Protein AF-A0A0D0D6U8-F1 (afdb_monomer_lite)

Structure (mmCIF, N/CA/C/O backbone):
data_AF-A0A0D0D6U8-F1
#
_entry.id   AF-A0A0D0D6U8-F1
#
loop_
_atom_site.group_PDB
_atom_site.id
_atom_site.type_symbol
_atom_site.label_atom_id
_atom_site.label_alt_id
_atom_site.label_comp_id
_atom_site.label_asym_id
_atom_site.label_entity_id
_atom_site.label_seq_id
_atom_site.pdbx_PDB_ins_code
_atom_site.Cartn_x
_atom_site.Cartn_y
_atom_site.Cartn_z
_atom_site.occupancy
_atom_site.B_iso_or_equiv
_atom_site.auth_seq_id
_atom_site.auth_comp_id
_atom_site.auth_asym_id
_atom_site.auth_atom_id
_atom_site.pdbx_PDB_model_num
ATOM 1 N N . GLY A 1 1 ? -16.447 10.287 11.665 1.00 58.19 1 GLY A N 1
ATOM 2 C CA . GLY A 1 1 ? -15.963 9.384 10.603 1.00 58.19 1 GLY A CA 1
ATOM 3 C C . GLY A 1 1 ? -14.915 8.489 11.214 1.00 58.19 1 GLY A C 1
ATOM 4 O O . GLY A 1 1 ? -14.225 8.957 12.106 1.00 58.19 1 GLY A O 1
ATOM 5 N N . TRP A 1 2 ? -14.841 7.225 10.809 1.00 67.44 2 TRP A N 1
ATOM 6 C CA . TRP A 1 2 ? -13.825 6.305 11.322 1.00 67.44 2 TRP A CA 1
ATOM 7 C C . TRP A 1 2 ? -12.492 6.646 10.666 1.00 67.44 2 TRP A C 1
ATOM 9 O O . TRP A 1 2 ? -12.421 6.733 9.440 1.00 67.44 2 TRP A O 1
ATOM 19 N N . GLU A 1 3 ? -11.466 6.887 11.471 1.00 79.69 3 GLU A N 1
ATOM 20 C CA . GLU A 1 3 ? -10.138 7.195 10.960 1.00 79.69 3 GLU A CA 1
ATOM 21 C C . GLU A 1 3 ? -9.445 5.900 10.527 1.00 79.69 3 GLU A C 1
ATOM 23 O O . GLU A 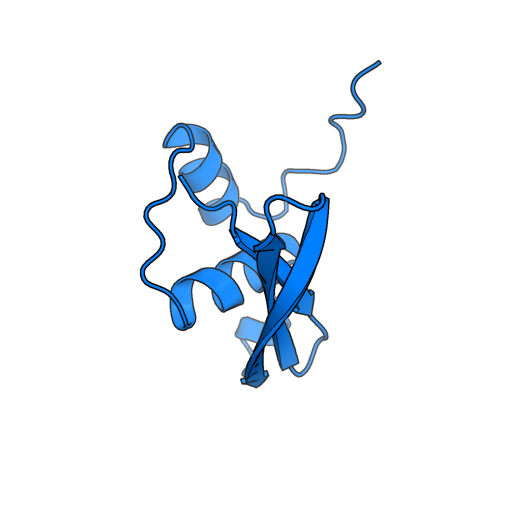1 3 ? -9.414 4.902 11.253 1.00 79.69 3 GLU A O 1
ATOM 28 N N . VAL A 1 4 ? -8.928 5.910 9.301 1.00 79.81 4 VAL A N 1
ATOM 29 C CA . VAL A 1 4 ? -8.212 4.787 8.697 1.00 79.81 4 VAL A CA 1
ATOM 30 C C . VAL A 1 4 ? -6.790 5.246 8.430 1.00 79.81 4 VAL A C 1
ATOM 32 O O . VAL A 1 4 ? -6.569 6.242 7.744 1.00 79.81 4 VAL A O 1
ATOM 35 N N . ILE A 1 5 ? -5.828 4.507 8.969 1.00 83.25 5 ILE A N 1
ATOM 36 C CA . ILE A 1 5 ? -4.402 4.777 8.822 1.00 83.25 5 ILE A CA 1
ATOM 37 C C . ILE A 1 5 ? -3.844 3.761 7.833 1.00 83.25 5 ILE A C 1
ATOM 39 O O . ILE A 1 5 ? -3.979 2.554 8.025 1.00 83.25 5 ILE A O 1
ATOM 43 N N . LEU A 1 6 ? -3.190 4.240 6.780 1.00 82.38 6 LEU A N 1
ATOM 44 C CA . LEU A 1 6 ? -2.469 3.385 5.848 1.00 82.38 6 LEU A CA 1
ATOM 45 C C . LEU A 1 6 ? -0.966 3.533 6.080 1.00 82.38 6 LEU A C 1
ATOM 47 O O . LEU A 1 6 ? -0.401 4.603 5.862 1.00 82.38 6 LEU A O 1
ATOM 51 N N . ALA A 1 7 ? -0.316 2.445 6.479 1.00 83.81 7 ALA A N 1
ATOM 52 C CA . ALA A 1 7 ? 1.137 2.367 6.540 1.00 83.81 7 ALA A CA 1
ATOM 53 C C . ALA A 1 7 ? 1.662 1.705 5.264 1.00 83.81 7 ALA A C 1
ATOM 55 O O . ALA A 1 7 ? 1.251 0.592 4.937 1.00 83.81 7 ALA A O 1
ATOM 56 N N . VAL A 1 8 ? 2.580 2.366 4.561 1.00 80.25 8 VAL A N 1
ATOM 57 C CA . VAL A 1 8 ? 3.220 1.843 3.346 1.00 80.25 8 VAL A CA 1
ATOM 58 C C . VAL A 1 8 ? 4.715 1.702 3.604 1.00 80.25 8 VAL A C 1
ATOM 60 O O . VAL A 1 8 ? 5.345 2.606 4.146 1.00 80.25 8 VAL A O 1
ATOM 63 N N . ASN A 1 9 ? 5.290 0.564 3.224 1.00 83.62 9 ASN A N 1
ATOM 64 C CA . ASN A 1 9 ? 6.729 0.345 3.249 1.00 83.62 9 ASN A CA 1
ATOM 65 C C . ASN A 1 9 ? 7.173 -0.305 1.941 1.00 83.62 9 ASN A C 1
ATOM 67 O O . ASN A 1 9 ? 6.615 -1.324 1.531 1.00 83.62 9 ASN A O 1
ATOM 71 N N . THR A 1 10 ? 8.205 0.250 1.311 1.00 79.12 10 THR A N 1
ATOM 72 C CA . THR A 1 10 ? 8.643 -0.194 -0.013 1.00 79.12 10 THR A CA 1
ATOM 73 C C . THR A 1 10 ? 10.124 -0.543 -0.043 1.00 79.12 10 THR A C 1
ATOM 75 O O . THR A 1 10 ? 10.962 0.148 0.531 1.00 79.12 10 THR A O 1
ATOM 78 N N . SER A 1 11 ? 10.438 -1.626 -0.748 1.00 82.88 11 SER A N 1
ATOM 79 C CA . SER A 1 11 ? 11.788 -2.060 -1.111 1.00 82.88 11 SER A CA 1
ATOM 80 C C . SER A 1 11 ? 11.976 -1.987 -2.629 1.00 82.88 11 SER A C 1
ATOM 82 O O . SER A 1 11 ? 11.037 -1.691 -3.359 1.00 82.88 11 SER A O 1
ATOM 84 N N . ILE A 1 12 ? 13.164 -2.340 -3.126 1.00 78.38 12 ILE A N 1
ATOM 85 C CA . ILE A 1 12 ? 13.432 -2.400 -4.573 1.00 78.38 12 ILE A CA 1
ATOM 86 C C . ILE A 1 12 ? 12.651 -3.514 -5.301 1.00 78.38 12 ILE A C 1
ATOM 88 O O . ILE A 1 12 ? 12.535 -3.486 -6.520 1.00 78.38 12 ILE A O 1
ATOM 92 N N . ILE A 1 13 ? 12.107 -4.496 -4.572 1.00 80.94 13 ILE A N 1
ATOM 93 C CA . ILE A 1 13 ? 11.439 -5.675 -5.156 1.00 80.94 13 ILE A CA 1
ATOM 94 C C . ILE A 1 13 ? 9.926 -5.650 -4.906 1.00 80.94 13 ILE A C 1
ATOM 96 O O . ILE A 1 13 ? 9.150 -6.165 -5.706 1.00 80.94 13 ILE A O 1
ATOM 100 N N . VAL A 1 14 ? 9.483 -5.076 -3.786 1.00 84.44 14 VAL A N 1
ATOM 101 C CA . VAL A 1 14 ? 8.082 -5.138 -3.353 1.00 84.44 14 VAL A CA 1
ATOM 102 C C . VAL A 1 14 ? 7.683 -3.886 -2.577 1.00 84.44 14 VAL A C 1
ATOM 104 O O . VAL A 1 14 ? 8.446 -3.414 -1.729 1.00 84.44 14 VAL A O 1
ATOM 107 N N . ALA A 1 15 ? 6.472 -3.395 -2.835 1.00 83.56 15 ALA A N 1
ATOM 108 C CA . ALA A 1 15 ? 5.767 -2.419 -2.011 1.00 83.56 15 ALA A CA 1
ATOM 109 C C . ALA A 1 15 ? 4.723 -3.144 -1.151 1.00 83.56 15 ALA A C 1
ATOM 111 O O . ALA A 1 15 ? 3.841 -3.819 -1.681 1.00 83.56 15 ALA A O 1
ATOM 112 N N . GLY A 1 16 ? 4.835 -3.043 0.170 1.00 84.69 16 GLY A N 1
ATOM 113 C CA . GLY A 1 16 ? 3.890 -3.605 1.133 1.00 84.69 16 GLY A CA 1
ATOM 114 C C . GLY A 1 16 ? 3.093 -2.507 1.825 1.00 84.69 16 GLY A C 1
ATOM 115 O O . GLY A 1 16 ? 3.591 -1.399 2.023 1.00 84.69 16 GLY A O 1
ATOM 116 N N . TYR A 1 17 ? 1.856 -2.803 2.202 1.00 85.00 17 TYR A N 1
ATOM 117 C CA . TYR A 1 17 ? 1.004 -1.842 2.887 1.00 85.00 17 TYR A CA 1
ATOM 118 C C . TYR A 1 17 ? 0.026 -2.517 3.848 1.00 85.00 17 TYR A C 1
ATOM 120 O O . TYR A 1 17 ? -0.427 -3.647 3.636 1.00 85.00 17 TYR A O 1
ATOM 128 N N . ILE A 1 18 ? -0.270 -1.804 4.934 1.00 86.94 18 ILE A N 1
ATOM 129 C CA . ILE A 1 18 ? -1.134 -2.246 6.027 1.00 86.94 18 ILE A CA 1
ATOM 130 C C . ILE A 1 18 ? -2.177 -1.172 6.296 1.00 86.94 18 ILE A C 1
ATOM 132 O O . ILE A 1 18 ? -1.839 -0.018 6.557 1.00 86.94 18 ILE A O 1
ATOM 136 N N . LEU A 1 19 ? -3.442 -1.574 6.252 1.00 86.88 19 LEU A N 1
ATOM 137 C CA . LEU A 1 19 ? -4.564 -0.764 6.695 1.00 86.88 19 LEU A CA 1
ATOM 138 C C . LEU A 1 19 ? -4.811 -1.001 8.179 1.00 86.88 19 LEU A C 1
ATOM 140 O O . LEU A 1 19 ? -5.041 -2.138 8.604 1.00 86.88 19 LEU A O 1
ATOM 144 N N . PHE A 1 20 ? -4.834 0.085 8.935 1.00 86.75 20 PHE A N 1
ATOM 145 C CA . PHE A 1 20 ? -5.268 0.128 10.317 1.00 86.75 20 PHE A CA 1
ATOM 146 C C . PHE A 1 20 ? -6.541 0.955 10.437 1.00 86.75 20 PHE A C 1
ATOM 148 O O . PHE A 1 20 ? -6.725 1.944 9.731 1.00 86.75 20 PHE A O 1
ATOM 155 N N . GLN A 1 21 ? -7.404 0.574 11.364 1.00 88.19 21 GLN A N 1
ATOM 156 C CA . GLN A 1 21 ? -8.545 1.374 11.780 1.00 88.19 21 GLN A CA 1
ATOM 157 C C . GLN A 1 21 ? -8.301 1.866 13.197 1.00 88.19 21 GLN A C 1
ATOM 159 O O . GLN A 1 21 ? -7.960 1.071 14.077 1.00 88.19 21 GLN A O 1
ATOM 164 N N . LEU A 1 22 ? -8.452 3.171 13.404 1.00 87.62 22 LEU A N 1
ATOM 165 C CA . LEU A 1 22 ? -8.383 3.756 14.732 1.00 87.62 22 LEU A CA 1
ATOM 166 C C . LEU A 1 22 ? -9.732 3.535 15.421 1.00 87.62 22 LEU A C 1
ATOM 168 O O . LEU A 1 22 ? -10.771 4.009 14.954 1.00 87.62 22 LEU A O 1
ATOM 172 N N . GLY A 1 23 ? -9.716 2.756 16.498 1.00 85.88 23 GLY A N 1
ATOM 173 C CA . GLY A 1 23 ? -10.868 2.570 17.366 1.00 85.88 23 GLY A CA 1
ATOM 174 C C . GLY A 1 23 ? -11.138 3.816 18.203 1.00 85.88 23 GLY A C 1
ATOM 175 O O . GLY A 1 23 ? -10.247 4.627 18.452 1.00 85.88 23 GLY A O 1
ATOM 176 N N . GLU A 1 24 ? -12.370 3.945 18.691 1.00 87.00 24 GLU A N 1
ATOM 177 C CA . GLU A 1 24 ? -12.750 5.017 19.626 1.00 87.00 24 GLU A CA 1
ATOM 178 C C . GLU A 1 24 ? -11.962 4.958 20.946 1.00 87.00 24 GLU A C 1
ATOM 180 O O . GLU A 1 24 ? -11.836 5.959 21.645 1.00 87.00 24 GLU A O 1
ATOM 185 N N . ASP A 1 25 ? -11.379 3.800 21.268 1.00 89.81 25 ASP A N 1
ATOM 186 C CA . ASP A 1 25 ? -10.477 3.606 22.404 1.00 89.81 25 ASP A CA 1
ATOM 187 C C . ASP A 1 25 ? -9.042 4.107 22.145 1.00 89.81 25 ASP A C 1
ATOM 189 O O . ASP A 1 25 ? -8.157 3.914 22.982 1.00 89.81 25 ASP A O 1
ATOM 193 N N . GLY A 1 26 ? -8.800 4.728 20.986 1.00 85.69 26 GLY A N 1
ATOM 194 C CA . GLY A 1 26 ? -7.502 5.246 20.565 1.00 85.69 26 GLY A CA 1
ATOM 195 C C . GLY A 1 26 ? -6.518 4.168 20.106 1.00 85.69 26 GLY A C 1
ATOM 196 O O . GLY A 1 26 ? -5.342 4.474 19.901 1.00 85.69 26 GLY A O 1
ATOM 197 N N . LYS A 1 27 ? -6.950 2.909 19.948 1.00 87.81 27 LYS A N 1
ATOM 198 C CA . LYS A 1 27 ? -6.077 1.819 19.489 1.00 87.81 27 LYS A CA 1
ATOM 199 C C . LYS A 1 27 ? -6.174 1.604 17.986 1.00 87.81 27 LYS A C 1
ATOM 201 O O . LYS A 1 27 ? -7.226 1.759 17.378 1.00 87.81 27 LYS A O 1
ATOM 206 N N . CYS A 1 28 ? -5.057 1.198 17.388 1.00 87.44 28 CYS A N 1
ATOM 207 C CA . CYS A 1 28 ? -4.993 0.817 15.980 1.00 87.44 28 CYS A CA 1
ATOM 208 C C . CYS A 1 28 ? -5.246 -0.683 15.814 1.00 87.44 28 CYS A C 1
ATOM 210 O O . CYS A 1 28 ? -4.495 -1.507 16.337 1.00 87.44 28 CYS A O 1
ATOM 212 N N . TYR A 1 29 ? -6.259 -1.032 15.030 1.00 87.50 29 TYR A N 1
ATOM 213 C CA . TYR A 1 29 ? -6.589 -2.409 14.677 1.00 87.50 29 TYR A CA 1
ATOM 214 C C . TYR A 1 29 ? -6.154 -2.691 13.243 1.00 87.50 29 TYR A C 1
ATOM 216 O O . TYR A 1 29 ? -6.568 -1.985 12.327 1.00 87.50 29 TYR A O 1
ATOM 224 N N . SER A 1 30 ? -5.305 -3.699 13.027 1.00 84.69 30 SER A N 1
ATOM 225 C CA . SER A 1 30 ? -4.888 -4.083 11.674 1.00 84.69 30 SER A CA 1
ATOM 226 C C . SER A 1 30 ? -6.039 -4.779 10.949 1.00 84.69 30 SER A C 1
ATOM 228 O O . SER A 1 30 ? -6.444 -5.871 11.348 1.00 84.69 30 SER A O 1
ATOM 230 N N . ASN A 1 31 ? -6.523 -4.181 9.866 1.00 79.94 31 ASN A N 1
ATOM 231 C CA . ASN A 1 31 ? -7.634 -4.719 9.085 1.00 79.94 31 ASN A CA 1
ATOM 232 C C . ASN A 1 31 ? -7.158 -5.550 7.895 1.00 79.94 31 ASN A C 1
ATOM 234 O O . ASN A 1 31 ? -7.754 -6.578 7.577 1.00 79.94 31 ASN A O 1
ATOM 238 N N . GLN A 1 32 ? -6.106 -5.105 7.203 1.00 81.44 32 GLN A N 1
ATOM 239 C CA . GLN A 1 32 ? -5.656 -5.780 5.990 1.00 81.44 32 GLN A CA 1
ATOM 240 C C . GLN A 1 32 ? -4.179 -5.525 5.699 1.00 81.44 32 GLN A C 1
ATOM 242 O O . GLN A 1 32 ? -3.725 -4.385 5.727 1.00 81.44 32 GLN A O 1
ATOM 247 N N . PHE A 1 33 ? -3.460 -6.595 5.361 1.00 84.75 33 PHE A N 1
ATOM 248 C CA . PHE A 1 33 ? -2.106 -6.557 4.812 1.00 84.75 33 PHE A CA 1
ATOM 249 C C . PHE A 1 33 ? -2.152 -6.941 3.334 1.00 84.75 33 PHE A C 1
ATOM 251 O O . PHE A 1 33 ? -2.810 -7.923 2.975 1.00 84.75 33 PHE A O 1
ATOM 258 N N . ARG A 1 34 ? -1.436 -6.210 2.481 1.00 81.56 34 ARG A N 1
ATOM 259 C CA . ARG A 1 34 ? -1.235 -6.580 1.075 1.00 81.56 34 ARG A CA 1
ATOM 260 C C . ARG A 1 34 ? 0.119 -6.086 0.566 1.00 81.56 34 ARG A C 1
ATOM 262 O O . ARG A 1 34 ? 0.790 -5.274 1.202 1.00 81.56 34 ARG A O 1
ATOM 269 N N . SER A 1 35 ? 0.517 -6.584 -0.598 1.00 84.81 35 SER A N 1
ATOM 270 C CA . SER A 1 35 ? 1.742 -6.177 -1.273 1.00 84.81 35 SER A CA 1
ATOM 271 C C . SER A 1 35 ? 1.606 -6.240 -2.794 1.00 84.81 35 SER A C 1
ATOM 273 O O . SER A 1 35 ? 0.756 -6.952 -3.326 1.00 84.81 35 SER A O 1
ATOM 275 N N . ILE A 1 36 ? 2.453 -5.481 -3.487 1.00 82.94 36 ILE A N 1
ATOM 276 C CA . ILE A 1 36 ? 2.659 -5.543 -4.936 1.00 82.94 36 ILE A CA 1
ATOM 277 C C . ILE A 1 36 ? 4.143 -5.749 -5.208 1.00 82.94 36 ILE A C 1
ATOM 279 O O . ILE A 1 36 ? 4.986 -4.989 -4.726 1.00 82.94 36 ILE A O 1
ATOM 283 N N . THR A 1 37 ? 4.459 -6.756 -6.017 1.00 86.19 37 THR A N 1
ATOM 284 C CA . THR A 1 37 ? 5.798 -6.935 -6.582 1.00 86.19 37 THR A CA 1
ATOM 285 C C . THR A 1 37 ? 6.052 -5.874 -7.643 1.00 86.19 37 THR A C 1
ATOM 287 O O . THR A 1 37 ? 5.235 -5.688 -8.541 1.00 86.19 37 THR A O 1
ATOM 290 N N . LEU A 1 38 ? 7.194 -5.204 -7.542 1.00 83.19 38 LEU A N 1
ATOM 291 C CA . LEU A 1 38 ? 7.605 -4.172 -8.480 1.00 83.19 38 LEU A CA 1
ATOM 292 C C . LEU A 1 38 ? 8.292 -4.810 -9.685 1.00 83.19 38 LEU A C 1
ATOM 294 O O . LEU A 1 38 ? 9.141 -5.696 -9.544 1.00 83.19 38 LEU A O 1
ATOM 298 N N . ASN A 1 39 ? 7.954 -4.342 -10.882 1.00 83.94 39 ASN A N 1
ATOM 299 C CA . ASN A 1 39 ? 8.710 -4.678 -12.082 1.00 83.94 39 ASN A CA 1
ATOM 300 C C . ASN A 1 39 ? 10.000 -3.841 -12.177 1.00 83.94 39 ASN A C 1
ATOM 302 O O . ASN A 1 39 ? 10.247 -2.922 -11.395 1.00 83.94 39 ASN A O 1
ATOM 306 N N . LYS A 1 40 ? 10.845 -4.147 -13.169 1.00 83.00 40 LYS A N 1
ATOM 307 C CA . LYS A 1 40 ? 12.143 -3.477 -13.330 1.00 83.00 40 LYS A CA 1
ATOM 308 C C . LYS A 1 4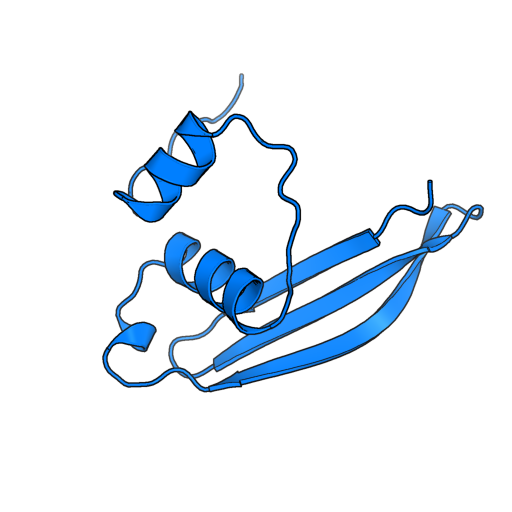0 ? 12.008 -1.959 -13.476 1.00 83.00 40 LYS A C 1
ATOM 310 O O . LYS A 1 40 ? 12.821 -1.243 -12.914 1.00 83.00 40 LYS A O 1
ATOM 315 N N . VAL A 1 41 ? 10.994 -1.464 -14.184 1.00 80.81 41 VAL A N 1
ATOM 316 C CA . VAL A 1 41 ? 10.768 -0.019 -14.360 1.00 80.81 41 VAL A CA 1
ATOM 317 C C . VAL A 1 41 ? 10.341 0.626 -13.043 1.00 80.81 41 VAL A C 1
ATOM 319 O O . VAL A 1 41 ? 10.898 1.648 -12.654 1.00 80.81 41 VAL A O 1
ATOM 322 N N . GLU A 1 42 ? 9.403 0.002 -12.335 1.00 78.38 42 GLU A N 1
ATOM 323 C CA . GLU A 1 42 ? 8.890 0.498 -11.059 1.00 78.38 42 GLU A CA 1
ATOM 324 C C . GLU A 1 42 ? 9.969 0.502 -9.977 1.00 78.38 42 GLU A C 1
ATOM 326 O O . GLU A 1 42 ? 10.033 1.440 -9.196 1.00 78.38 42 GLU A O 1
ATOM 331 N N . SER A 1 43 ? 10.875 -0.478 -9.972 1.00 76.81 43 SER A N 1
ATOM 332 C CA . SER A 1 43 ? 11.971 -0.553 -8.994 1.00 76.81 43 SER A CA 1
ATOM 333 C C . SER A 1 43 ? 12.919 0.656 -9.010 1.00 76.81 43 SER A C 1
ATOM 335 O O . SER A 1 43 ? 13.573 0.931 -8.006 1.00 76.81 43 SER A O 1
ATOM 337 N N . TYR A 1 44 ? 12.979 1.397 -10.124 1.00 79.81 44 TYR A N 1
ATOM 338 C CA . TYR A 1 44 ? 13.787 2.615 -10.264 1.00 79.81 44 TYR A CA 1
ATOM 339 C C . TYR A 1 44 ? 13.036 3.897 -9.905 1.00 79.81 44 TYR A C 1
ATOM 341 O O . TYR A 1 44 ? 13.591 4.991 -10.014 1.00 79.81 44 TYR A O 1
ATOM 349 N N . TYR A 1 45 ? 11.770 3.796 -9.514 1.00 78.56 45 TYR A N 1
ATOM 350 C CA . TYR A 1 45 ? 11.028 4.945 -9.035 1.00 78.56 45 TYR A CA 1
ATOM 351 C C . TYR A 1 45 ? 11.577 5.418 -7.693 1.00 78.56 45 TYR A C 1
ATOM 353 O O . TYR A 1 45 ? 12.041 4.638 -6.862 1.00 78.56 45 TYR A O 1
ATOM 361 N N . SER A 1 46 ? 11.500 6.727 -7.476 1.00 74.69 46 SER A N 1
ATOM 362 C CA . SER A 1 46 ? 11.842 7.299 -6.187 1.00 74.69 46 SER A CA 1
ATOM 363 C C . SER A 1 46 ? 10.910 6.775 -5.101 1.00 74.69 46 SER A C 1
ATOM 365 O O . SER A 1 46 ? 9.772 6.379 -5.366 1.00 74.69 46 SER A O 1
ATOM 367 N N . ARG A 1 47 ? 11.382 6.783 -3.854 1.00 69.94 47 ARG A N 1
ATOM 368 C CA . ARG A 1 47 ? 10.624 6.243 -2.721 1.00 69.94 47 ARG A CA 1
ATOM 369 C C . ARG A 1 47 ? 9.221 6.853 -2.605 1.00 69.94 47 ARG A C 1
ATOM 371 O O . ARG A 1 47 ? 8.259 6.111 -2.440 1.00 69.94 47 ARG A O 1
ATOM 378 N N . ALA A 1 48 ? 9.094 8.168 -2.787 1.00 71.06 48 ALA A N 1
ATOM 379 C CA . ALA A 1 48 ? 7.802 8.854 -2.765 1.00 71.06 48 ALA A CA 1
ATOM 380 C C . ALA A 1 48 ? 6.877 8.394 -3.905 1.00 71.06 48 ALA A C 1
ATOM 382 O O . ALA A 1 48 ? 5.683 8.175 -3.701 1.00 71.06 48 ALA A O 1
ATOM 383 N N . LYS A 1 49 ? 7.428 8.184 -5.107 1.00 73.50 49 LYS A N 1
ATOM 384 C CA . LYS A 1 49 ? 6.670 7.662 -6.249 1.00 73.50 49 LYS A CA 1
ATOM 385 C C . LYS A 1 49 ? 6.234 6.218 -6.024 1.00 73.50 49 LYS A C 1
ATOM 387 O O . LYS A 1 49 ? 5.130 5.862 -6.409 1.00 73.50 49 LYS A O 1
ATOM 392 N N . LEU A 1 50 ? 7.076 5.401 -5.399 1.00 70.12 50 LEU A N 1
ATOM 393 C CA . LEU A 1 50 ? 6.777 4.014 -5.048 1.00 70.12 50 LEU A CA 1
ATOM 394 C C . LEU A 1 50 ? 5.667 3.900 -4.001 1.00 70.12 50 LEU A C 1
ATOM 396 O O . LEU A 1 50 ? 4.747 3.099 -4.163 1.00 70.12 50 LEU A O 1
ATOM 400 N N . GLU A 1 51 ? 5.728 4.727 -2.959 1.00 70.62 51 GLU A N 1
ATOM 401 C CA . GLU A 1 51 ? 4.698 4.796 -1.920 1.00 70.62 51 GLU A CA 1
ATOM 402 C C . GLU A 1 51 ? 3.348 5.252 -2.510 1.00 70.62 51 GLU A C 1
ATOM 404 O O . GLU A 1 51 ? 2.318 4.630 -2.242 1.00 70.62 51 GLU A O 1
ATOM 409 N N . LEU A 1 52 ? 3.351 6.247 -3.408 1.00 71.06 52 LEU A N 1
ATOM 410 C CA . LEU A 1 52 ? 2.158 6.667 -4.158 1.00 71.06 52 LEU A CA 1
ATOM 411 C C . LEU A 1 52 ? 1.670 5.618 -5.169 1.00 71.06 52 LEU A C 1
ATOM 413 O O . LEU A 1 52 ? 0.465 5.441 -5.344 1.00 71.06 52 LEU A O 1
ATOM 417 N N . TYR A 1 53 ? 2.577 4.911 -5.840 1.00 69.94 53 TYR A N 1
ATOM 418 C CA . TYR A 1 53 ? 2.224 3.879 -6.813 1.00 69.94 53 TYR A CA 1
ATOM 419 C C . TYR A 1 53 ? 1.521 2.699 -6.137 1.00 69.94 53 TYR A C 1
ATOM 421 O O . TYR A 1 53 ? 0.456 2.277 -6.585 1.00 69.94 53 TYR A O 1
ATOM 429 N N . GLY A 1 54 ? 2.063 2.221 -5.011 1.00 66.19 54 GLY A N 1
ATOM 430 C CA . GLY A 1 54 ? 1.438 1.170 -4.205 1.00 66.19 54 GLY A CA 1
ATOM 431 C C . GLY A 1 54 ? 0.060 1.568 -3.670 1.00 66.19 54 GLY A C 1
ATOM 432 O O . GLY A 1 54 ? -0.839 0.728 -3.611 1.00 66.19 54 GLY A O 1
ATOM 433 N N . LEU A 1 55 ? -0.130 2.849 -3.343 1.00 68.00 55 LEU A N 1
ATOM 434 C CA . LEU A 1 55 ? -1.414 3.401 -2.921 1.00 68.00 55 LEU A CA 1
ATOM 435 C C . LEU A 1 55 ? -2.465 3.352 -4.044 1.00 68.00 55 LEU A C 1
ATOM 437 O O . LEU A 1 55 ? -3.545 2.796 -3.857 1.00 68.00 55 LEU A O 1
ATOM 441 N N . ILE A 1 56 ? -2.142 3.910 -5.213 1.00 69.12 56 ILE A N 1
ATOM 442 C CA . ILE A 1 56 ? -3.090 4.077 -6.329 1.00 69.12 56 ILE A CA 1
ATOM 443 C C . ILE A 1 56 ? -3.412 2.738 -7.004 1.00 69.12 56 ILE 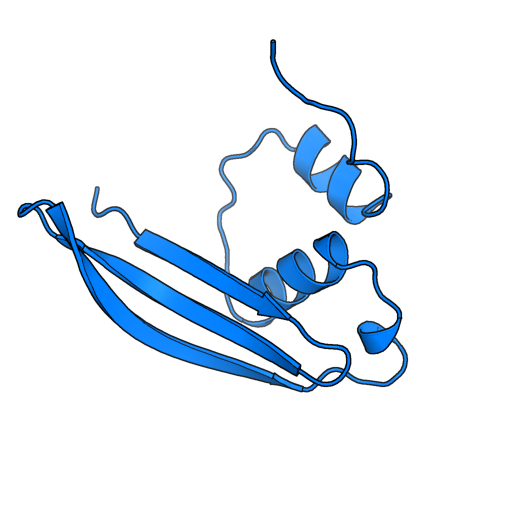A C 1
ATOM 445 O O . ILE A 1 56 ? -4.547 2.510 -7.414 1.00 69.12 56 ILE A O 1
ATOM 449 N N . ALA A 1 57 ? -2.436 1.833 -7.109 1.00 63.69 57 ALA A N 1
ATOM 450 C CA . ALA A 1 57 ? -2.631 0.547 -7.775 1.00 63.69 57 ALA A CA 1
ATOM 451 C C . ALA A 1 57 ? -3.596 -0.391 -7.024 1.00 63.69 57 ALA A C 1
ATOM 453 O O . ALA A 1 57 ? -4.159 -1.297 -7.633 1.00 63.69 57 ALA A O 1
ATOM 454 N N . ASN A 1 58 ? -3.793 -0.189 -5.715 1.00 63.69 58 ASN A N 1
ATOM 455 C CA . ASN A 1 58 ? -4.578 -1.102 -4.874 1.00 63.69 58 ASN A CA 1
ATOM 456 C C . ASN A 1 58 ? -5.852 -0.507 -4.296 1.00 63.69 58 ASN A C 1
ATOM 458 O O . ASN A 1 58 ? -6.709 -1.261 -3.830 1.00 63.69 58 ASN A O 1
ATOM 462 N N . PHE A 1 59 ? -5.979 0.817 -4.308 1.00 64.50 59 PHE A N 1
ATOM 463 C CA . PHE A 1 59 ? -7.102 1.506 -3.702 1.00 64.50 59 PHE A CA 1
ATOM 464 C C . PHE A 1 59 ? -7.632 2.588 -4.632 1.00 64.50 59 PHE A C 1
ATOM 466 O O . PHE A 1 59 ? -6.883 3.383 -5.196 1.00 64.50 59 PHE A O 1
ATOM 473 N N . THR A 1 60 ? -8.956 2.676 -4.727 1.00 60.22 60 THR A N 1
ATOM 474 C CA . THR A 1 60 ? -9.609 3.902 -5.178 1.00 60.22 60 THR A CA 1
ATOM 475 C C . THR A 1 60 ? -9.544 4.894 -4.022 1.00 60.22 60 THR A C 1
ATOM 477 O O . THR A 1 60 ? -10.350 4.830 -3.098 1.00 60.22 60 THR A O 1
ATOM 480 N N . VAL A 1 61 ? -8.527 5.755 -4.030 1.00 62.31 61 VAL A N 1
ATOM 481 C CA . VAL A 1 61 ? -8.320 6.753 -2.975 1.00 62.31 61 VAL A CA 1
ATOM 482 C C . VAL A 1 61 ? -8.944 8.073 -3.401 1.00 62.31 61 VAL A C 1
ATOM 484 O O . VAL A 1 61 ? -8.492 8.699 -4.359 1.00 62.31 61 VAL A O 1
ATOM 487 N N . GLU A 1 62 ? -9.960 8.520 -2.666 1.00 59.53 62 GLU A N 1
ATOM 488 C CA . GLU A 1 62 ? -10.413 9.906 -2.726 1.00 59.53 62 GLU A CA 1
ATOM 489 C C . GLU A 1 62 ? -9.473 10.748 -1.863 1.00 59.53 62 GLU A C 1
ATOM 491 O O . GLU A 1 62 ? -9.507 10.727 -0.632 1.00 59.53 62 GLU A O 1
ATOM 496 N N . LEU A 1 63 ? -8.540 11.421 -2.527 1.00 60.19 63 LEU A N 1
ATOM 497 C CA . LEU A 1 63 ? -7.473 12.144 -1.860 1.00 60.19 63 LEU A CA 1
ATOM 498 C C . LEU A 1 63 ? -7.934 13.585 -1.624 1.00 60.19 63 LEU A C 1
ATOM 500 O O . LEU A 1 63 ? -7.919 14.406 -2.538 1.00 60.19 63 LEU A O 1
ATOM 504 N N . ASN A 1 64 ? -8.334 13.909 -0.392 1.00 58.41 64 ASN A N 1
ATOM 505 C CA . ASN A 1 64 ? -8.671 15.279 0.012 1.00 58.41 64 ASN A CA 1
ATOM 506 C C . ASN A 1 64 ? -7.402 16.120 0.261 1.00 58.41 64 ASN A C 1
ATOM 508 O O . ASN A 1 64 ? -7.200 16.689 1.333 1.00 58.41 64 ASN A O 1
ATOM 512 N N . ALA A 1 65 ? -6.507 16.158 -0.724 1.00 61.56 65 ALA A N 1
ATOM 513 C CA . ALA A 1 65 ? -5.371 17.067 -0.748 1.00 61.56 65 ALA A CA 1
ATOM 514 C C . ALA A 1 65 ? -5.559 18.081 -1.873 1.00 61.56 65 ALA A C 1
ATOM 516 O O . ALA A 1 65 ? -6.169 17.799 -2.905 1.00 61.56 65 ALA A O 1
ATOM 517 N N . LYS A 1 66 ? -4.998 19.280 -1.693 1.00 65.12 66 LYS A N 1
ATOM 518 C CA . LYS A 1 66 ? -4.955 20.288 -2.756 1.00 65.12 66 LYS A CA 1
ATOM 519 C C . LYS A 1 66 ? -4.304 19.666 -3.998 1.00 65.12 66 LYS A C 1
ATOM 521 O O . LYS A 1 66 ? -3.153 19.242 -3.939 1.00 65.12 66 LYS A O 1
ATOM 526 N N . TYR A 1 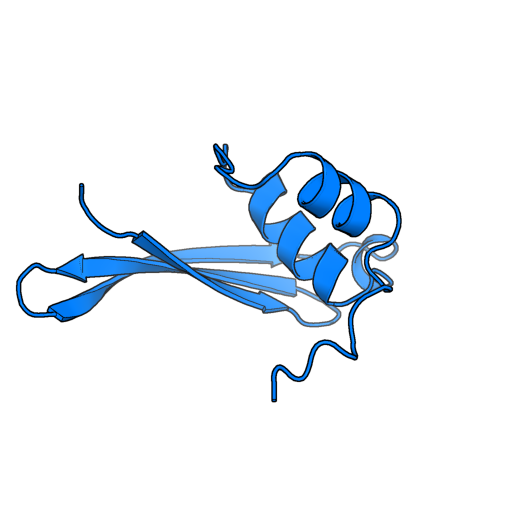67 ? -5.042 19.658 -5.106 1.00 58.12 67 TYR A N 1
ATOM 527 C CA . TYR A 1 67 ? -4.659 19.062 -6.391 1.00 58.12 67 TYR A CA 1
ATOM 528 C C . TYR A 1 67 ? -3.212 19.372 -6.815 1.00 58.12 67 TYR A C 1
ATOM 530 O O . TYR A 1 67 ? -2.504 18.477 -7.262 1.00 58.12 67 TYR A O 1
ATOM 538 N N . GLU A 1 68 ? -2.738 20.604 -6.600 1.00 59.44 68 GLU A N 1
ATOM 539 C CA . GLU A 1 68 ? -1.367 21.022 -6.933 1.00 59.44 68 GLU A CA 1
ATOM 540 C C . GLU A 1 68 ? -0.272 20.252 -6.175 1.00 59.44 68 GLU A C 1
ATOM 542 O O . GLU A 1 68 ? 0.784 19.986 -6.743 1.00 59.44 68 GLU A O 1
ATOM 547 N N . TYR A 1 69 ? -0.516 19.824 -4.931 1.00 62.97 69 TYR A N 1
ATOM 548 C CA . TYR A 1 69 ? 0.453 19.014 -4.181 1.00 62.97 69 TYR A CA 1
ATOM 549 C C . TYR A 1 69 ? 0.554 17.606 -4.757 1.00 62.97 69 TYR A C 1
ATOM 551 O O . TYR A 1 69 ? 1.650 17.116 -5.009 1.00 62.97 69 TYR A O 1
ATOM 559 N N . VAL A 1 70 ? -0.591 16.980 -5.037 1.00 64.19 70 VAL A N 1
ATOM 560 C CA . VAL A 1 70 ? -0.641 15.633 -5.623 1.00 64.19 70 VAL A CA 1
ATOM 561 C C . VAL A 1 70 ? -0.039 15.650 -7.024 1.00 64.19 70 VAL A C 1
ATOM 563 O O . VAL A 1 70 ? 0.787 14.808 -7.364 1.00 64.19 70 VAL A O 1
ATOM 566 N N . LYS A 1 71 ? -0.386 16.660 -7.825 1.00 65.62 71 LYS A N 1
ATOM 567 C CA . LYS A 1 71 ? 0.164 16.874 -9.163 1.00 65.62 71 LYS A CA 1
ATOM 568 C C . LYS A 1 71 ? 1.674 17.119 -9.123 1.00 65.62 71 LYS A C 1
ATOM 570 O O . LYS A 1 71 ? 2.387 16.575 -9.961 1.00 65.62 71 LYS A O 1
ATOM 575 N N . GLY A 1 72 ? 2.166 17.897 -8.159 1.00 66.06 72 GLY A N 1
ATOM 576 C CA . GLY A 1 72 ? 3.596 18.121 -7.940 1.00 66.06 72 GLY A CA 1
ATOM 577 C C . GLY A 1 72 ? 4.338 16.833 -7.590 1.00 66.06 72 GLY A C 1
ATOM 578 O O . GLY A 1 72 ? 5.341 16.522 -8.224 1.00 66.06 72 GLY A O 1
ATOM 579 N N . MET A 1 73 ? 3.798 16.037 -6.664 1.00 65.56 73 MET A N 1
ATOM 580 C CA . MET A 1 73 ? 4.374 14.745 -6.277 1.00 65.56 73 MET A CA 1
ATOM 581 C C . MET A 1 73 ? 4.327 13.714 -7.412 1.00 65.56 73 MET A C 1
ATOM 583 O O . MET A 1 73 ? 5.264 12.943 -7.567 1.00 65.56 73 MET A O 1
ATOM 587 N N . ILE A 1 74 ? 3.278 13.694 -8.239 1.00 65.44 74 ILE A N 1
ATOM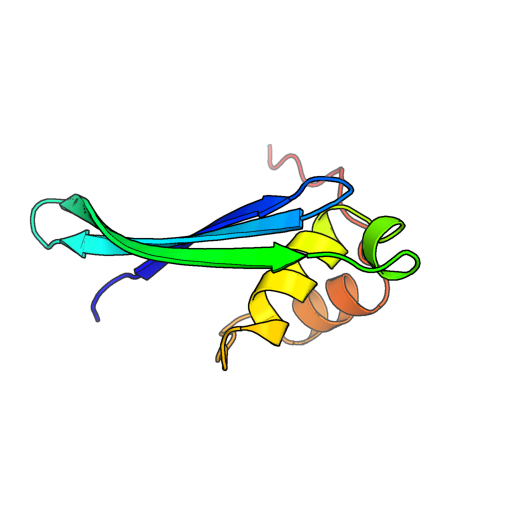 588 C CA . ILE A 1 74 ? 3.187 12.778 -9.390 1.00 65.44 74 ILE A CA 1
ATOM 589 C C . ILE A 1 74 ? 4.177 13.174 -10.491 1.00 65.44 74 ILE A C 1
ATOM 591 O O . ILE A 1 74 ? 4.856 12.312 -11.052 1.00 65.44 74 ILE A O 1
ATOM 595 N N . ASN A 1 75 ? 4.259 14.469 -10.810 1.00 68.44 75 ASN A N 1
ATOM 596 C CA . ASN A 1 75 ? 5.088 14.960 -11.911 1.00 68.44 75 ASN A CA 1
ATOM 597 C C . ASN A 1 75 ? 6.566 15.079 -11.534 1.00 68.44 75 ASN A C 1
ATOM 599 O O . ASN A 1 75 ? 7.416 14.996 -12.417 1.00 68.44 75 ASN A O 1
ATOM 603 N N . ASN A 1 76 ? 6.874 15.288 -10.252 1.00 66.44 76 ASN A N 1
ATOM 604 C CA . ASN A 1 76 ? 8.240 15.418 -9.765 1.00 66.44 76 ASN A CA 1
ATOM 605 C C . ASN A 1 76 ? 8.407 14.838 -8.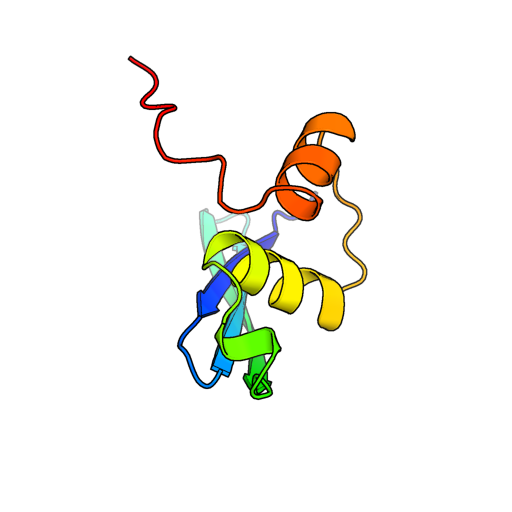342 1.00 66.44 76 ASN A C 1
ATOM 607 O O . ASN A 1 76 ? 8.570 15.579 -7.370 1.00 66.44 76 ASN A O 1
ATOM 611 N N . PRO A 1 77 ? 8.354 13.503 -8.201 1.00 54.97 77 PRO A N 1
ATOM 612 C CA . PRO A 1 77 ? 8.309 12.820 -6.906 1.00 54.97 77 PRO A CA 1
ATOM 613 C C . PRO A 1 77 ? 9.614 12.902 -6.108 1.00 54.97 77 PRO A C 1
ATOM 615 O O . PRO A 1 77 ? 9.627 12.582 -4.925 1.00 54.97 77 PRO A O 1
ATOM 618 N N . ASP A 1 78 ? 10.713 13.314 -6.737 1.00 55.78 78 ASP A N 1
ATOM 619 C CA . ASP A 1 78 ? 12.006 13.555 -6.086 1.00 55.78 78 ASP A CA 1
ATOM 620 C C . ASP A 1 78 ? 12.080 14.923 -5.390 1.00 55.78 78 ASP A C 1
ATOM 622 O O . ASP A 1 78 ? 13.013 15.207 -4.637 1.00 55.78 78 ASP A O 1
ATOM 626 N N . LEU A 1 79 ? 11.087 15.787 -5.616 1.00 54.09 79 LEU A N 1
ATOM 627 C CA . LEU A 1 79 ? 11.055 17.153 -5.111 1.00 54.09 79 LEU A CA 1
ATOM 628 C C . LEU A 1 79 ? 10.369 17.210 -3.738 1.00 54.09 79 LEU A C 1
ATOM 630 O O . LEU A 1 79 ? 9.396 17.929 -3.546 1.00 54.09 79 LEU A O 1
ATOM 634 N N . GLN A 1 80 ? 10.892 16.462 -2.763 1.00 55.06 80 GLN A N 1
ATOM 635 C CA . GLN A 1 80 ? 10.722 16.803 -1.348 1.00 55.06 80 GLN A CA 1
ATOM 636 C C . GLN A 1 80 ? 11.804 16.158 -0.470 1.00 55.06 80 GLN A C 1
ATOM 638 O O . GLN A 1 80 ? 11.753 14.974 -0.149 1.00 55.06 80 GLN A O 1
ATOM 643 N N . HIS A 1 81 ? 12.759 16.976 -0.015 1.00 37.59 81 HIS A N 1
ATOM 644 C CA . HIS A 1 81 ? 13.542 16.664 1.187 1.00 37.59 81 HIS A CA 1
ATOM 645 C C . HIS A 1 81 ? 13.697 17.829 2.182 1.00 37.59 81 HIS A C 1
ATOM 647 O O . HIS A 1 81 ? 14.159 17.601 3.286 1.00 37.59 81 HIS A O 1
ATOM 653 N N . ASN A 1 82 ? 13.251 19.057 1.888 1.00 36.47 82 ASN A N 1
ATOM 654 C CA . ASN A 1 82 ? 13.473 20.191 2.799 1.00 36.47 82 ASN A CA 1
ATOM 655 C C . ASN A 1 82 ? 12.191 20.986 3.067 1.00 36.47 82 ASN A C 1
ATOM 657 O O . ASN A 1 82 ? 12.059 22.133 2.654 1.00 36.47 82 ASN A O 1
ATOM 661 N N . ALA A 1 83 ? 11.250 20.386 3.785 1.00 41.03 83 ALA A N 1
ATOM 662 C CA . ALA A 1 83 ? 10.326 21.154 4.612 1.00 41.03 83 ALA A CA 1
ATOM 663 C C . ALA A 1 83 ? 10.450 20.638 6.049 1.00 41.03 83 ALA A C 1
ATOM 665 O O . ALA A 1 83 ? 9.520 20.072 6.614 1.00 41.03 83 ALA A O 1
ATOM 666 N N . ALA A 1 84 ? 11.649 20.795 6.619 1.00 35.56 84 ALA A N 1
ATOM 667 C CA . ALA A 1 84 ? 11.772 20.921 8.060 1.00 35.56 84 ALA A CA 1
ATOM 668 C C . ALA A 1 84 ? 10.999 22.190 8.440 1.00 35.56 84 ALA A C 1
ATOM 670 O O . ALA A 1 84 ? 11.430 23.302 8.139 1.00 35.56 84 ALA A O 1
ATOM 671 N N . ILE A 1 85 ? 9.805 22.007 8.996 1.00 31.84 85 ILE A N 1
ATOM 672 C CA . ILE A 1 85 ? 9.069 23.078 9.658 1.00 31.84 85 ILE A CA 1
ATOM 673 C C . ILE A 1 85 ? 9.835 23.357 10.956 1.00 31.84 85 ILE A C 1
ATOM 675 O O . ILE A 1 85 ? 9.944 22.467 11.799 1.00 31.84 85 ILE A O 1
ATOM 679 N N . ASN A 1 86 ? 10.421 24.550 11.057 1.00 35.00 86 ASN A N 1
ATOM 680 C CA . ASN A 1 86 ? 10.780 25.176 12.330 1.00 35.00 86 ASN A CA 1
ATOM 681 C C . ASN A 1 86 ? 9.571 25.979 12.809 1.00 35.00 86 ASN A C 1
ATOM 683 O O . ASN A 1 86 ? 9.009 26.699 11.949 1.00 35.00 86 ASN A O 1
#

Sequence (86 aa):
GWEVILAVNTSIIVAGYILFQLGEDGKCYSNQFRSITLNKVESYYSRAKLELYGLIANFTVELNAKYEYVKGMINNPDLQHNAAIN

pLDDT: mean 71.96, std 14.08, range [31.84, 89.81]

Secondary structure (DSSP, 8-state):
---EEEEEEE-SSEEEEEEEEE-TTS-EEEEEEEEEEPPHHHHTS-HHHHHHHHHHHH------S-HHHHHHHHH-TT--S-----

Organism: NCBI:txid930991

Radius of gyration: 14.53 Å; chains: 1; bounding box: 30×32×37 Å

Foldseek 3Di:
DWDKDKDWDDDLFKIKIWIWTQDPVRDTDTDDIDMDTDDPVLSPDDPQCNRVVRVVVPDPDPDPDDPVVVVCCNVPVVPDDDPPPD